Protein AF-A0A971BM94-F1 (afdb_monomer_lite)

Radius of gyration: 19.02 Å; chains: 1; bounding box: 42×46×54 Å

Structure (mmCIF, N/CA/C/O backbone):
data_AF-A0A971BM94-F1
#
_entry.id   AF-A0A971BM94-F1
#
loop_
_atom_site.group_PDB
_atom_site.id
_atom_site.type_symbol
_atom_site.label_atom_id
_atom_site.label_alt_id
_atom_site.label_comp_id
_atom_site.label_asym_id
_atom_site.label_entity_id
_atom_site.label_seq_id
_atom_site.pdbx_PDB_ins_code
_atom_site.Cartn_x
_atom_site.Cartn_y
_atom_site.Cartn_z
_atom_site.occupancy
_atom_site.B_iso_or_equiv
_atom_site.auth_seq_id
_atom_site.auth_comp_id
_atom_site.auth_asym_id
_atom_site.auth_atom_id
_atom_site.pdbx_PDB_model_num
ATOM 1 N N . MET A 1 1 ? 11.066 31.299 25.804 1.00 42.16 1 MET A N 1
ATOM 2 C CA . MET A 1 1 ? 10.102 30.307 26.333 1.00 42.16 1 MET A CA 1
ATOM 3 C C . MET A 1 1 ? 8.833 30.482 25.509 1.00 42.16 1 MET A C 1
ATOM 5 O O . MET A 1 1 ? 8.247 31.541 25.589 1.00 42.16 1 MET A O 1
ATOM 9 N N . GLY A 1 2 ? 8.477 29.664 24.524 1.00 46.19 2 GLY A N 1
ATOM 10 C CA . GLY A 1 2 ? 8.395 28.208 24.521 1.00 46.19 2 GLY A CA 1
ATOM 11 C C . GLY A 1 2 ? 6.910 27.827 24.448 1.00 46.19 2 GLY A C 1
ATOM 12 O O . GLY A 1 2 ? 6.387 27.318 25.424 1.00 46.19 2 GLY A O 1
ATOM 13 N N . LEU A 1 3 ? 6.225 28.148 23.342 1.00 46.25 3 LEU A N 1
ATOM 14 C CA . LEU A 1 3 ? 4.796 27.854 23.137 1.00 46.25 3 LEU A CA 1
ATOM 15 C C . LEU A 1 3 ? 4.560 27.285 21.730 1.00 46.25 3 LEU A C 1
ATOM 17 O O . LEU A 1 3 ? 3.782 27.809 20.943 1.00 46.25 3 LEU A O 1
ATOM 21 N N . PHE A 1 4 ? 5.258 26.201 21.396 1.00 46.09 4 PHE A N 1
ATOM 22 C CA . PHE A 1 4 ? 4.840 25.336 20.294 1.00 46.09 4 PHE A CA 1
ATOM 23 C C . PHE A 1 4 ? 3.927 24.254 20.870 1.00 46.09 4 PHE A C 1
ATOM 25 O O . PHE A 1 4 ? 4.353 23.122 21.105 1.00 46.09 4 PHE A O 1
ATOM 32 N N . SER A 1 5 ? 2.668 24.605 21.128 1.00 44.06 5 SER A N 1
ATOM 33 C CA . SER A 1 5 ? 1.623 23.604 21.328 1.00 44.06 5 SER A CA 1
ATOM 34 C C . SER A 1 5 ? 1.385 22.922 19.984 1.00 44.06 5 SER A C 1
ATOM 36 O O . SER A 1 5 ? 0.680 23.443 19.125 1.00 44.06 5 SER A O 1
ATOM 38 N N . LYS A 1 6 ? 2.012 21.759 19.773 1.00 39.62 6 LYS A N 1
ATOM 39 C CA . LYS A 1 6 ? 1.578 20.812 18.742 1.00 39.62 6 LYS A CA 1
ATOM 40 C C . LYS A 1 6 ? 0.127 20.457 19.057 1.00 39.62 6 LYS A C 1
ATOM 42 O O . LYS A 1 6 ? -0.111 19.695 19.992 1.00 39.62 6 LYS A O 1
ATOM 47 N N . SER A 1 7 ? -0.826 21.018 18.313 1.00 38.59 7 SER A N 1
ATOM 48 C CA . SER A 1 7 ? -2.212 20.559 18.335 1.00 38.59 7 SER A CA 1
ATOM 49 C C . SER A 1 7 ? -2.211 19.061 18.051 1.00 38.59 7 SER A C 1
ATOM 51 O O . SER A 1 7 ? -1.936 18.634 16.929 1.00 38.59 7 SER A O 1
ATOM 53 N N . LYS A 1 8 ? -2.468 18.249 19.082 1.00 40.56 8 LYS A N 1
ATOM 54 C CA 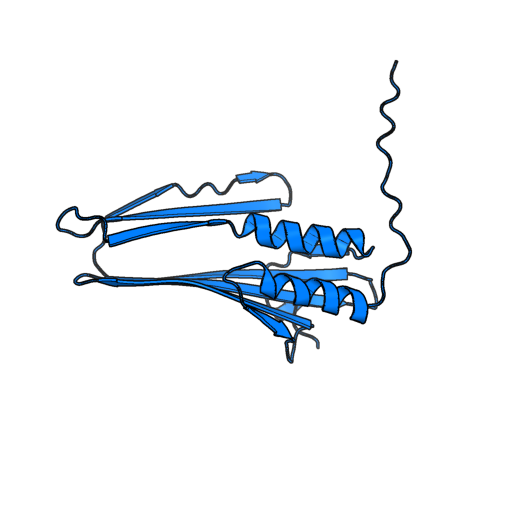. LYS A 1 8 ? -2.926 16.877 18.881 1.00 40.56 8 LYS A CA 1
ATOM 55 C C . LYS A 1 8 ? -4.214 17.009 18.081 1.00 40.56 8 LYS A C 1
ATOM 57 O O . LYS A 1 8 ? -5.175 17.590 18.571 1.00 40.56 8 LYS A O 1
ATOM 62 N N . LYS A 1 9 ? -4.190 16.557 16.829 1.00 43.47 9 LYS A N 1
ATOM 63 C CA . LYS A 1 9 ? -5.390 16.357 16.021 1.00 43.47 9 LYS A CA 1
ATOM 64 C C . LYS A 1 9 ? -6.234 15.366 16.827 1.00 43.47 9 LYS A C 1
ATOM 66 O O . LYS A 1 9 ? -5.836 14.212 16.967 1.00 43.47 9 LYS A O 1
ATOM 71 N N . ASP A 1 10 ? -7.265 15.866 17.500 1.00 44.56 10 ASP A N 1
ATOM 72 C CA . ASP A 1 10 ? -8.177 15.054 18.300 1.00 44.56 10 ASP A CA 1
ATOM 73 C C . ASP A 1 10 ? -8.759 14.007 17.341 1.00 44.56 10 ASP A C 1
ATOM 75 O O . ASP A 1 10 ? -9.356 14.375 16.325 1.00 44.56 10 ASP A O 1
ATOM 79 N N . LYS A 1 11 ? -8.463 12.718 17.566 1.00 51.53 11 LYS A N 1
ATOM 80 C CA . LYS A 1 11 ? -9.071 11.634 16.788 1.00 51.53 11 LYS A CA 1
ATOM 81 C C . LYS A 1 11 ? -10.569 11.734 17.075 1.00 51.53 11 LYS A C 1
ATOM 83 O O . LYS A 1 11 ? -10.998 11.376 18.169 1.00 51.53 11 LYS A O 1
ATOM 88 N N . GLY A 1 12 ? -11.339 12.278 16.132 1.00 57.47 12 GLY A N 1
ATOM 89 C CA . GLY A 1 12 ? -12.799 12.258 16.203 1.00 57.47 12 GLY A CA 1
ATOM 90 C C . GLY A 1 12 ? -13.315 10.822 16.382 1.00 57.47 12 GLY A C 1
ATOM 91 O O . GLY A 1 12 ? -12.540 9.872 16.229 1.00 57.47 12 GLY A O 1
ATOM 92 N N . PRO A 1 13 ? -14.604 10.629 16.714 1.00 63.91 13 PRO A N 1
ATOM 93 C CA . PRO A 1 13 ? -15.174 9.287 16.804 1.00 63.91 13 PRO A CA 1
ATOM 94 C C . PRO A 1 13 ? -14.861 8.512 15.520 1.00 63.91 13 PRO A C 1
ATOM 96 O O . PRO A 1 13 ? -15.021 9.056 14.424 1.00 63.91 13 PRO A O 1
ATOM 99 N N . ALA A 1 14 ? -14.363 7.280 15.669 1.00 71.44 14 ALA A N 1
ATOM 100 C CA . ALA A 1 14 ? -13.945 6.459 14.541 1.00 71.44 14 ALA A CA 1
ATOM 101 C C . ALA A 1 14 ? -15.093 6.358 13.531 1.00 71.44 14 ALA A C 1
ATOM 103 O O . ALA A 1 14 ? -16.210 5.966 13.883 1.00 71.44 14 ALA A O 1
ATOM 104 N N . GLN A 1 15 ? -14.829 6.759 12.287 1.00 79.31 15 GLN A N 1
ATOM 105 C CA . GLN A 1 15 ? -15.825 6.695 11.224 1.00 79.31 15 GLN A CA 1
ATOM 106 C C . GLN A 1 15 ? -16.275 5.243 11.027 1.00 79.31 15 GLN A C 1
ATOM 108 O O . GLN A 1 15 ? -15.464 4.321 11.183 1.00 79.31 15 GLN A O 1
ATOM 113 N N . PRO A 1 16 ? -17.546 5.011 10.660 1.00 82.44 16 PRO A N 1
ATOM 114 C CA . PRO A 1 16 ? -18.033 3.665 10.406 1.00 82.44 16 PRO A CA 1
ATOM 115 C C . PRO A 1 16 ? -17.255 3.020 9.251 1.00 82.44 16 PRO A C 1
ATOM 117 O O . PRO A 1 16 ? -16.973 3.664 8.237 1.00 82.44 16 PRO A O 1
ATOM 120 N N . ARG A 1 17 ? -16.959 1.719 9.377 1.00 82.94 17 ARG A N 1
ATOM 121 C CA . ARG A 1 17 ? -16.176 0.933 8.403 1.00 82.94 17 ARG A CA 1
ATOM 122 C C . ARG A 1 17 ? -16.630 1.123 6.953 1.00 82.94 17 ARG A C 1
ATOM 124 O O . ARG A 1 17 ? -15.788 1.192 6.065 1.00 82.94 17 ARG A O 1
ATOM 131 N N . ASN A 1 18 ? -17.936 1.246 6.712 1.00 83.25 18 ASN A N 1
ATOM 132 C CA . ASN A 1 18 ? -18.485 1.453 5.369 1.00 83.25 18 ASN A CA 1
ATOM 133 C C . ASN A 1 18 ? -18.062 2.788 4.739 1.00 83.25 18 ASN A C 1
ATOM 135 O O . ASN A 1 18 ? -17.770 2.814 3.547 1.00 83.25 18 ASN A O 1
ATOM 139 N N . GLU A 1 19 ? -18.008 3.880 5.507 1.00 84.25 19 GLU A N 1
ATOM 140 C CA . GLU A 1 19 ? -17.577 5.179 4.971 1.00 84.25 19 GLU A CA 1
ATOM 141 C C . GLU A 1 19 ? -16.078 5.198 4.687 1.00 84.25 19 GLU A C 1
ATOM 143 O O . GLU A 1 19 ? -15.656 5.684 3.637 1.00 84.25 19 GLU A O 1
ATOM 148 N N . LEU A 1 20 ? -15.281 4.601 5.578 1.00 85.12 20 LEU A N 1
ATOM 149 C CA . LEU A 1 20 ? -13.850 4.427 5.352 1.00 85.12 20 LEU A CA 1
ATOM 150 C C . LEU A 1 20 ? -13.594 3.586 4.091 1.00 85.12 20 LEU A C 1
ATOM 152 O O . LEU A 1 20 ? -12.790 3.971 3.249 1.00 85.12 20 LEU A O 1
ATOM 156 N N . LEU A 1 21 ? -14.323 2.480 3.911 1.00 85.75 21 LEU A N 1
ATOM 157 C CA . LEU A 1 21 ? -14.247 1.647 2.706 1.00 85.75 21 LEU A CA 1
ATOM 158 C C . LEU A 1 21 ? -14.536 2.438 1.429 1.00 85.75 21 LEU A C 1
ATOM 160 O O . LEU A 1 21 ? -13.781 2.321 0.470 1.00 85.75 21 LEU A O 1
ATOM 164 N N . GLN A 1 22 ? -15.592 3.254 1.417 1.00 84.19 22 GLN A N 1
ATOM 165 C CA . GLN A 1 22 ? -15.940 4.075 0.253 1.00 84.19 22 GLN A CA 1
ATOM 166 C C . GLN A 1 22 ? -14.821 5.065 -0.087 1.00 84.19 22 GLN A C 1
ATOM 168 O O . GLN A 1 22 ? -14.400 5.126 -1.238 1.00 84.19 22 GLN A O 1
ATOM 173 N N . GLN A 1 23 ? -14.264 5.764 0.909 1.00 84.25 23 GLN A N 1
ATOM 174 C CA . GLN A 1 23 ? -13.140 6.683 0.689 1.00 84.25 23 GLN A CA 1
ATOM 175 C C . GLN A 1 23 ? -11.901 5.975 0.130 1.00 84.25 23 GLN A C 1
ATOM 177 O O . GLN A 1 23 ? -11.224 6.506 -0.752 1.00 84.25 23 GLN A O 1
ATOM 182 N N . LEU A 1 24 ? -11.609 4.772 0.630 1.00 84.69 24 LEU A N 1
ATOM 183 C CA . LEU A 1 24 ? -10.487 3.970 0.155 1.00 84.69 24 LEU A CA 1
ATOM 184 C C . LEU A 1 24 ? -10.713 3.425 -1.259 1.00 84.69 24 LEU A C 1
ATOM 186 O O . LEU A 1 24 ? -9.758 3.323 -2.020 1.00 84.69 24 LEU A O 1
ATOM 190 N N . LEU A 1 25 ? -11.951 3.102 -1.633 1.00 83.75 25 LEU A N 1
ATOM 191 C CA . LEU A 1 25 ? -12.292 2.683 -2.995 1.00 83.75 25 LEU A CA 1
ATOM 192 C C . LEU A 1 25 ? -12.230 3.858 -3.981 1.00 83.75 25 LEU A C 1
ATOM 194 O O . LEU A 1 25 ? -11.766 3.678 -5.100 1.00 83.75 25 LEU A O 1
ATOM 198 N N . SER A 1 26 ? -12.584 5.077 -3.560 1.00 81.44 26 SER A N 1
ATOM 199 C CA . SER A 1 26 ? -12.451 6.287 -4.389 1.00 81.44 26 SER A CA 1
ATOM 200 C C . SER A 1 26 ? -11.001 6.653 -4.741 1.00 81.44 26 SER A C 1
ATOM 202 O O . SER A 1 26 ? -10.773 7.503 -5.601 1.00 81.44 26 SER A O 1
ATOM 204 N N . LEU A 1 27 ? -9.997 6.046 -4.096 1.00 76.88 27 LEU A N 1
ATOM 205 C CA . LEU A 1 27 ? -8.598 6.206 -4.506 1.00 76.88 27 LEU A CA 1
ATOM 206 C C . LEU A 1 27 ? -8.302 5.544 -5.859 1.00 76.88 27 LEU A C 1
ATOM 208 O O . LEU A 1 27 ? -7.365 5.990 -6.518 1.00 76.88 27 LEU A O 1
ATOM 212 N N . ASP A 1 28 ? -9.077 4.534 -6.276 1.00 73.06 28 ASP A N 1
ATOM 213 C CA . ASP A 1 28 ? -8.896 3.799 -7.541 1.00 73.06 28 ASP A CA 1
ATOM 214 C C . ASP A 1 28 ? -8.843 4.750 -8.743 1.00 73.06 28 ASP A C 1
ATOM 216 O O . ASP A 1 28 ? -7.974 4.645 -9.603 1.00 73.06 28 ASP A O 1
ATOM 220 N N . GLU A 1 29 ? -9.687 5.784 -8.727 1.00 63.22 29 GLU A N 1
ATOM 221 C CA . GLU A 1 29 ? -9.803 6.765 -9.808 1.00 63.22 29 GLU A CA 1
ATOM 222 C C . GLU A 1 29 ? -8.557 7.655 -9.979 1.00 63.22 29 GLU A C 1
ATOM 224 O O . GLU A 1 29 ? -8.451 8.403 -10.952 1.00 63.22 29 GLU A O 1
ATOM 229 N N . LYS A 1 30 ? -7.606 7.615 -9.035 1.00 64.12 30 LYS A N 1
ATOM 230 C CA . LYS A 1 30 ? -6.466 8.543 -8.977 1.00 64.12 30 LYS A CA 1
ATOM 231 C C . LYS A 1 30 ? -5.140 7.957 -9.454 1.00 64.12 30 LYS A C 1
ATOM 233 O O . LYS A 1 30 ? -4.144 8.685 -9.440 1.00 64.12 30 LYS A O 1
ATOM 238 N N . GLY A 1 31 ? -5.068 6.694 -9.881 1.00 65.25 31 GLY A N 1
ATOM 239 C CA . GLY A 1 31 ? -3.779 6.143 -10.302 1.00 65.25 31 GLY A CA 1
ATOM 240 C C . GLY A 1 31 ? -3.805 4.846 -11.107 1.00 65.25 31 GLY A C 1
ATOM 241 O O . GLY A 1 31 ? -4.859 4.298 -11.397 1.00 65.25 31 GLY A O 1
ATOM 242 N N . PRO A 1 32 ? -2.619 4.334 -11.491 1.00 71.94 32 PRO A N 1
ATOM 243 C CA . PRO A 1 32 ? -2.469 3.119 -12.300 1.00 71.94 32 PRO A CA 1
ATOM 244 C C . PRO A 1 32 ? -2.634 1.825 -11.480 1.00 71.94 32 PRO A C 1
ATOM 246 O O . PRO A 1 32 ? -2.082 0.784 -11.831 1.00 71.94 32 PRO A O 1
ATOM 249 N N . PHE A 1 33 ? -3.312 1.898 -10.337 1.00 77.50 33 PHE A N 1
ATOM 250 C CA . PHE A 1 33 ? -3.550 0.787 -9.426 1.00 77.50 33 PHE A CA 1
ATOM 251 C C . PHE A 1 33 ? -5.038 0.470 -9.406 1.00 77.50 33 PHE A C 1
ATOM 253 O O . PHE A 1 33 ? -5.867 1.355 -9.540 1.00 77.50 33 PHE A O 1
ATOM 260 N N . THR A 1 34 ? -5.350 -0.801 -9.216 1.00 83.50 34 THR A N 1
ATOM 261 C CA . THR A 1 34 ? -6.713 -1.301 -9.144 1.00 83.50 34 THR A CA 1
ATOM 262 C C . THR A 1 34 ? -7.031 -1.650 -7.701 1.00 83.50 34 THR A C 1
ATOM 264 O O . THR A 1 34 ? -6.368 -2.516 -7.120 1.00 83.50 34 THR A O 1
ATOM 267 N N . ILE A 1 35 ? -8.028 -0.982 -7.131 1.00 85.69 35 ILE A N 1
ATOM 268 C CA . ILE A 1 35 ? -8.538 -1.213 -5.782 1.00 85.69 35 ILE A CA 1
ATOM 269 C C . ILE A 1 35 ? -9.866 -1.951 -5.898 1.00 85.69 35 ILE A C 1
ATOM 271 O O . ILE A 1 35 ? -10.823 -1.461 -6.487 1.00 85.69 35 ILE A O 1
ATOM 275 N N . GLN A 1 36 ? -9.938 -3.146 -5.323 1.00 86.00 36 GLN A N 1
ATOM 276 C CA . GLN A 1 36 ? -11.146 -3.962 -5.334 1.00 86.00 36 GLN A CA 1
ATOM 277 C C . GLN A 1 36 ? -11.464 -4.475 -3.933 1.00 86.00 36 GLN A C 1
ATOM 279 O O . GLN A 1 36 ? -10.546 -4.715 -3.143 1.00 86.00 36 GLN A O 1
ATOM 284 N N . PRO A 1 37 ? -12.749 -4.679 -3.606 1.00 84.62 37 PRO A N 1
ATOM 285 C CA . PRO A 1 37 ? -13.117 -5.390 -2.394 1.00 84.62 37 PRO A CA 1
ATOM 286 C C . PRO A 1 37 ? -12.596 -6.833 -2.447 1.00 84.62 37 PRO A C 1
ATOM 288 O O . PRO A 1 37 ? -12.684 -7.504 -3.478 1.00 84.62 37 PRO A O 1
ATOM 291 N N . GLY A 1 38 ? -12.028 -7.304 -1.338 1.00 79.81 38 GLY A N 1
ATOM 292 C CA . GLY A 1 38 ? -11.573 -8.686 -1.202 1.00 79.81 38 GLY A CA 1
ATOM 293 C C . GLY A 1 38 ? -12.678 -9.615 -0.693 1.00 79.81 38 GLY A C 1
ATOM 294 O O . GLY A 1 38 ? -13.671 -9.175 -0.118 1.00 79.81 38 GLY A O 1
ATOM 295 N N . ILE A 1 39 ? -12.496 -10.922 -0.895 1.00 76.88 39 ILE A N 1
ATOM 296 C CA . ILE A 1 39 ? -13.363 -11.955 -0.301 1.00 76.88 39 ILE A CA 1
ATOM 297 C C . ILE A 1 39 ? -12.914 -12.211 1.144 1.00 76.88 39 ILE A C 1
ATOM 299 O O . ILE A 1 39 ? -13.698 -12.094 2.081 1.00 76.88 39 ILE A O 1
ATOM 303 N N . ASP A 1 40 ? -11.621 -12.491 1.322 1.00 80.25 40 ASP A N 1
ATOM 304 C CA . ASP A 1 40 ? -10.995 -12.751 2.624 1.00 80.25 40 ASP A CA 1
ATOM 305 C C . ASP A 1 40 ? -10.428 -11.485 3.286 1.00 80.25 40 ASP A C 1
ATOM 307 O O . ASP A 1 40 ? -9.924 -11.543 4.403 1.00 80.25 40 ASP A O 1
ATOM 311 N N . THR A 1 41 ? -10.446 -10.341 2.601 1.00 85.00 41 THR A N 1
ATOM 312 C CA . THR A 1 41 ? -9.917 -9.056 3.090 1.00 85.00 41 THR A CA 1
ATOM 313 C C . THR A 1 41 ? -10.891 -7.941 2.732 1.00 85.00 41 THR A C 1
ATOM 315 O O . THR A 1 41 ? -11.676 -8.095 1.804 1.00 85.00 41 THR A O 1
ATOM 318 N N . ASP A 1 42 ? -10.846 -6.797 3.411 1.00 85.19 42 ASP A N 1
ATOM 319 C CA . ASP A 1 42 ? -11.722 -5.672 3.056 1.00 85.19 42 ASP A CA 1
ATOM 320 C C . ASP A 1 42 ? -11.383 -5.104 1.682 1.00 85.19 42 ASP A C 1
ATOM 322 O O . ASP A 1 42 ? -12.264 -4.883 0.856 1.00 85.19 42 ASP A O 1
ATOM 326 N N . ILE A 1 43 ? -10.090 -4.893 1.434 1.00 87.94 43 ILE A N 1
ATOM 327 C CA . ILE A 1 43 ? -9.600 -4.278 0.204 1.00 87.94 43 ILE A CA 1
ATOM 328 C C . ILE A 1 43 ? -8.370 -5.029 -0.285 1.00 87.94 43 ILE A C 1
ATOM 330 O O . ILE A 1 43 ? -7.493 -5.399 0.500 1.00 87.94 43 ILE A O 1
ATOM 334 N N . VAL A 1 44 ? -8.294 -5.215 -1.595 1.00 88.31 44 VAL A N 1
ATOM 335 C CA . VAL A 1 44 ? -7.121 -5.687 -2.319 1.00 88.31 44 VAL A CA 1
ATOM 336 C C . VAL A 1 44 ? -6.736 -4.617 -3.328 1.00 88.31 44 VAL A C 1
ATOM 338 O O . VAL A 1 44 ? -7.544 -4.195 -4.149 1.00 88.31 44 VAL A O 1
ATOM 341 N N . VAL A 1 45 ? -5.481 -4.195 -3.275 1.00 87.44 45 VAL A N 1
ATOM 342 C CA . VAL A 1 45 ? -4.883 -3.280 -4.241 1.00 87.44 45 VAL A CA 1
ATOM 343 C C . VAL A 1 45 ? -3.899 -4.067 -5.084 1.00 87.44 45 VAL A C 1
ATOM 345 O O . VAL A 1 45 ? -3.044 -4.779 -4.555 1.00 87.44 45 VAL A O 1
ATOM 348 N N . THR A 1 46 ? -3.989 -3.939 -6.398 1.00 86.88 46 THR A N 1
ATOM 349 C CA . THR A 1 46 ? -3.030 -4.543 -7.325 1.00 86.88 46 THR A CA 1
ATOM 350 C C . THR A 1 46 ? -2.553 -3.509 -8.324 1.00 86.88 46 THR A C 1
ATOM 352 O O . THR A 1 46 ? -3.313 -2.652 -8.758 1.00 86.88 46 THR A O 1
ATOM 355 N N . ASN A 1 47 ? -1.274 -3.552 -8.675 1.00 84.81 47 ASN A N 1
ATOM 356 C CA . ASN A 1 47 ? -0.714 -2.678 -9.694 1.00 84.81 47 ASN A CA 1
ATOM 357 C C . ASN A 1 47 ? 0.361 -3.433 -10.476 1.00 84.81 47 ASN A C 1
ATOM 359 O O . ASN A 1 47 ? 1.299 -3.989 -9.898 1.00 84.81 47 ASN A O 1
ATOM 363 N N . GLU A 1 48 ? 0.223 -3.470 -11.798 1.00 83.81 48 GLU A N 1
ATOM 364 C CA . GLU A 1 48 ? 1.269 -3.971 -12.680 1.00 83.81 48 GLU A CA 1
ATOM 365 C C . GLU A 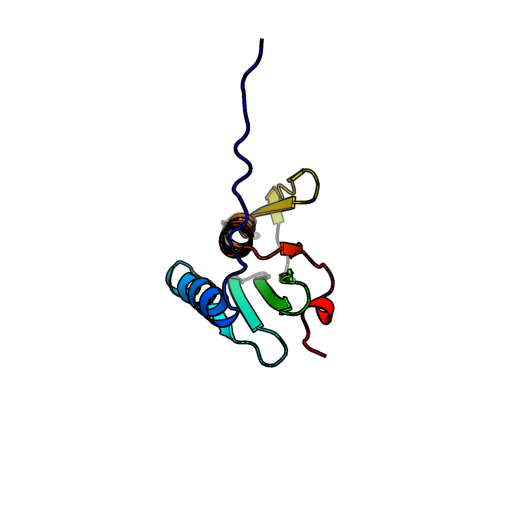1 48 ? 2.215 -2.826 -13.055 1.00 83.81 48 GLU A C 1
ATOM 367 O O . GLU A 1 48 ? 2.036 -2.134 -14.051 1.00 83.81 48 GLU A O 1
ATOM 372 N N . VAL A 1 49 ? 3.247 -2.647 -12.231 1.00 78.75 49 VAL A N 1
ATOM 373 C CA . VAL A 1 49 ? 4.222 -1.556 -12.356 1.00 78.75 49 VAL A CA 1
ATOM 374 C C . VAL A 1 49 ? 5.058 -1.696 -13.626 1.00 78.75 49 VAL A C 1
ATOM 376 O O . VAL A 1 49 ? 5.353 -0.719 -14.310 1.00 78.75 49 VAL A O 1
ATOM 379 N N . VAL A 1 50 ? 5.481 -2.925 -13.926 1.00 80.00 50 VAL A N 1
ATOM 380 C CA . VAL A 1 50 ? 6.274 -3.240 -15.113 1.00 80.00 50 VAL A CA 1
ATOM 381 C C . VAL A 1 50 ? 5.860 -4.595 -15.646 1.00 80.00 50 VAL A C 1
ATOM 383 O O . VAL A 1 50 ? 5.855 -5.583 -14.917 1.00 80.00 50 VAL A O 1
ATOM 386 N N . ASN A 1 51 ? 5.647 -4.669 -16.952 1.00 83.56 51 ASN A N 1
ATOM 387 C CA . ASN A 1 51 ? 5.577 -5.924 -17.679 1.00 83.56 51 ASN A CA 1
ATOM 388 C C . ASN A 1 51 ? 6.199 -5.721 -19.059 1.00 83.56 51 ASN A C 1
ATOM 390 O O . ASN A 1 51 ? 5.538 -5.317 -20.012 1.00 83.56 51 ASN A O 1
ATOM 394 N N . LYS A 1 52 ? 7.517 -5.922 -19.142 1.00 80.19 52 LYS A N 1
ATOM 395 C CA . LYS A 1 52 ? 8.265 -5.800 -20.395 1.00 80.19 52 LYS A CA 1
ATOM 396 C C . LYS A 1 52 ? 9.048 -7.065 -20.690 1.00 80.19 52 LYS A C 1
ATOM 398 O O . LYS A 1 52 ? 9.688 -7.649 -19.816 1.00 80.19 52 LYS A O 1
ATOM 403 N N . SER A 1 53 ? 9.047 -7.433 -21.962 1.00 79.12 53 SER A N 1
ATOM 404 C CA . SER A 1 53 ? 9.942 -8.432 -22.533 1.00 79.12 53 SER A CA 1
ATOM 405 C C . SER A 1 53 ? 10.754 -7.792 -23.655 1.00 79.12 53 SER A C 1
ATOM 407 O O . SER A 1 53 ? 10.282 -6.880 -24.331 1.00 79.12 53 SER A O 1
ATOM 409 N N . TRP A 1 54 ? 12.000 -8.225 -23.799 1.00 79.81 54 TRP A N 1
ATOM 410 C CA . TRP A 1 54 ? 12.927 -7.819 -24.849 1.00 79.81 54 TRP A CA 1
ATOM 411 C C . TRP A 1 54 ? 13.733 -9.039 -25.311 1.00 79.81 54 TRP A C 1
ATOM 413 O O . TRP A 1 54 ? 13.652 -10.113 -24.715 1.00 79.81 54 TRP A O 1
ATOM 423 N N . ALA A 1 55 ? 14.520 -8.881 -26.377 1.00 73.06 55 ALA A N 1
ATOM 424 C CA . ALA A 1 55 ? 15.180 -9.989 -27.072 1.00 73.06 55 ALA A CA 1
ATOM 425 C C . ALA A 1 55 ? 16.011 -10.921 -26.166 1.00 73.06 55 ALA A C 1
ATOM 427 O O . ALA A 1 55 ? 16.110 -12.113 -26.439 1.00 73.06 55 ALA A O 1
ATOM 428 N N . THR A 1 56 ? 16.588 -10.402 -25.078 1.00 73.12 56 THR A N 1
ATOM 429 C CA . THR A 1 56 ? 17.482 -11.160 -24.186 1.00 73.12 56 THR A CA 1
ATOM 430 C C . THR A 1 56 ? 16.951 -11.348 -22.769 1.00 73.12 56 THR A C 1
ATOM 432 O O . THR A 1 56 ? 17.672 -11.861 -21.910 1.00 73.12 56 THR A O 1
ATOM 435 N N . GLY A 1 57 ? 15.707 -10.947 -22.495 1.00 76.25 57 GLY A N 1
ATOM 436 C CA . GLY A 1 57 ? 15.153 -11.064 -21.156 1.00 76.25 57 GLY A CA 1
ATOM 437 C C . GLY A 1 57 ? 13.735 -10.540 -20.995 1.00 76.25 57 GLY A C 1
ATOM 438 O O . GLY A 1 57 ? 13.125 -9.965 -21.891 1.00 76.25 57 GLY A O 1
ATOM 439 N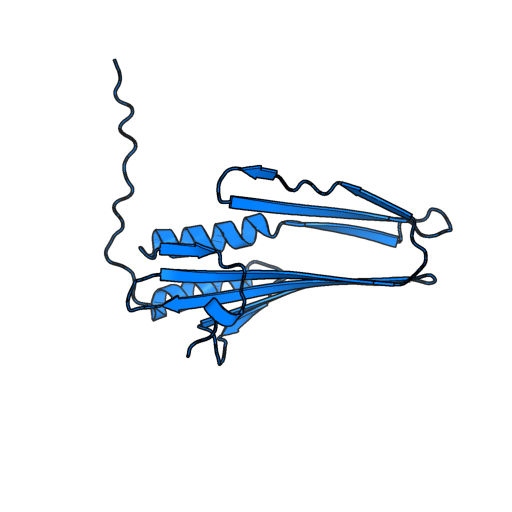 N . LYS A 1 58 ? 13.190 -10.754 -19.805 1.00 80.88 58 LYS A N 1
ATOM 440 C CA . LYS A 1 58 ? 11.892 -10.219 -19.398 1.00 80.88 58 LYS A CA 1
ATOM 441 C C . LYS A 1 58 ? 11.955 -9.741 -17.962 1.00 80.88 58 LYS A C 1
ATOM 443 O O . LYS A 1 58 ? 12.609 -10.366 -17.123 1.00 80.88 58 LYS A O 1
ATOM 448 N N . LYS A 1 59 ? 11.227 -8.667 -17.672 1.00 80.69 59 LYS A N 1
ATOM 449 C CA . LYS A 1 59 ? 11.013 -8.172 -16.319 1.00 80.69 59 LYS A CA 1
ATOM 450 C C . LYS A 1 59 ? 9.535 -7.898 -16.090 1.00 80.69 59 LYS A C 1
ATOM 452 O O . LYS A 1 59 ? 8.900 -7.147 -16.829 1.00 80.69 59 LYS A O 1
ATOM 457 N N . LYS A 1 60 ? 9.028 -8.495 -15.018 1.00 82.75 60 LYS A N 1
ATOM 458 C CA . LYS A 1 60 ? 7.714 -8.228 -14.460 1.00 82.75 60 LYS A CA 1
ATOM 459 C C . LYS A 1 60 ? 7.871 -7.742 -13.024 1.00 82.75 60 LYS A C 1
ATOM 461 O O . LYS A 1 60 ? 8.579 -8.363 -12.234 1.00 82.75 60 LYS A O 1
ATOM 466 N N . VAL A 1 61 ? 7.230 -6.627 -12.711 1.00 82.06 61 VAL A N 1
ATOM 467 C CA . VAL A 1 61 ? 7.125 -6.067 -11.367 1.00 82.06 61 VAL A CA 1
ATOM 468 C C . VAL A 1 61 ? 5.652 -5.836 -11.105 1.00 82.06 61 VAL A C 1
ATOM 470 O O . VAL A 1 61 ? 4.990 -5.097 -11.832 1.00 82.06 61 VAL A O 1
ATOM 473 N N . SER A 1 62 ? 5.142 -6.493 -10.077 1.00 83.56 62 SER A N 1
ATOM 474 C CA . SER A 1 62 ? 3.755 -6.385 -9.656 1.00 83.56 62 SER A CA 1
ATOM 475 C C . SER A 1 62 ? 3.728 -5.982 -8.193 1.00 83.56 62 SER A C 1
ATOM 477 O O . SER A 1 62 ? 4.404 -6.581 -7.362 1.00 83.56 62 SER A O 1
ATOM 479 N N . TYR A 1 63 ? 2.953 -4.958 -7.882 1.00 84.81 63 TYR A N 1
ATOM 480 C CA . TYR A 1 63 ? 2.679 -4.529 -6.525 1.00 84.81 63 TYR A CA 1
ATOM 481 C C . TYR A 1 63 ? 1.324 -5.076 -6.091 1.00 84.81 63 TYR A C 1
ATOM 483 O O . TYR A 1 63 ? 0.354 -5.055 -6.853 1.00 84.81 63 TYR A O 1
ATOM 491 N N . GLN A 1 64 ? 1.267 -5.579 -4.867 1.00 87.12 64 GLN A N 1
ATOM 492 C CA . GLN A 1 64 ? 0.039 -6.018 -4.230 1.00 87.12 64 GLN A CA 1
ATOM 493 C C . GLN A 1 64 ? -0.023 -5.433 -2.830 1.00 87.12 64 GLN A C 1
ATOM 495 O O . GLN A 1 64 ? 0.945 -5.526 -2.080 1.00 87.12 64 GLN A O 1
ATOM 500 N N . ALA A 1 65 ? -1.173 -4.890 -2.459 1.00 87.62 65 ALA A N 1
ATOM 501 C CA . ALA A 1 65 ? -1.473 -4.547 -1.084 1.00 87.62 65 ALA A CA 1
ATOM 502 C C . ALA A 1 65 ? -2.842 -5.082 -0.676 1.00 87.62 65 ALA A C 1
ATOM 504 O O . ALA A 1 65 ? -3.696 -5.391 -1.506 1.00 87.62 65 ALA A O 1
ATOM 505 N N . ARG A 1 66 ? -3.029 -5.256 0.624 1.00 89.81 66 ARG A N 1
ATOM 506 C CA . ARG A 1 66 ? -4.254 -5.745 1.241 1.00 89.81 66 ARG A CA 1
ATOM 507 C C . ARG A 1 66 ? -4.528 -4.935 2.484 1.00 89.81 66 ARG A C 1
ATOM 509 O O . ARG A 1 66 ? -3.608 -4.637 3.243 1.00 89.81 66 ARG A O 1
ATOM 516 N N . ILE A 1 67 ? -5.794 -4.625 2.696 1.00 89.44 67 ILE A N 1
ATOM 517 C CA . ILE A 1 67 ? -6.254 -3.918 3.881 1.00 89.44 67 ILE A CA 1
ATOM 518 C C . ILE A 1 67 ? -7.344 -4.756 4.520 1.00 89.44 67 ILE A C 1
ATOM 520 O O . ILE A 1 67 ? -8.256 -5.229 3.840 1.00 89.44 67 ILE A O 1
ATOM 524 N N . LEU A 1 68 ? -7.223 -4.939 5.827 1.00 89.88 68 LEU A N 1
ATOM 525 C CA . LEU A 1 68 ? -8.243 -5.532 6.673 1.00 89.88 68 LEU A CA 1
ATOM 526 C C . LEU A 1 68 ? -8.610 -4.512 7.746 1.00 89.88 68 LEU A C 1
ATOM 528 O O . LEU A 1 68 ? -7.758 -4.089 8.528 1.00 89.88 68 LEU A O 1
ATOM 532 N N . LEU A 1 69 ? -9.873 -4.112 7.764 1.00 88.12 69 LEU A N 1
ATOM 533 C CA . LEU A 1 69 ? -10.436 -3.194 8.738 1.00 88.12 69 LEU A CA 1
ATOM 534 C C . LEU A 1 69 ? -11.049 -4.023 9.861 1.00 88.12 69 LEU A C 1
ATOM 536 O O . LEU A 1 69 ? -12.062 -4.695 9.678 1.00 88.12 69 LEU A O 1
ATOM 540 N N . GLN A 1 70 ? -10.420 -3.989 11.032 1.00 86.88 70 GLN A N 1
ATOM 541 C CA . GLN A 1 70 ? -10.912 -4.702 12.200 1.00 86.88 70 GLN A CA 1
ATOM 542 C C . GLN A 1 70 ? -11.694 -3.761 13.116 1.00 86.88 70 GLN A C 1
ATOM 544 O O . GLN A 1 70 ? -11.099 -2.965 13.844 1.00 86.88 70 GLN A O 1
ATOM 549 N N . ASP A 1 71 ? -13.023 -3.890 13.098 1.00 82.88 71 ASP A N 1
ATOM 550 C CA . ASP A 1 71 ? -13.947 -3.053 13.876 1.00 82.88 71 ASP A CA 1
ATOM 551 C C . ASP A 1 71 ? -13.711 -3.146 15.394 1.00 82.88 71 ASP A C 1
ATOM 553 O O . ASP A 1 71 ? -13.814 -2.147 16.097 1.00 82.88 71 ASP A O 1
ATOM 557 N N . ASN A 1 72 ? -13.339 -4.326 15.906 1.00 81.19 72 ASN A N 1
ATOM 558 C CA . ASN A 1 72 ? -13.177 -4.571 17.346 1.00 81.19 72 ASN A CA 1
ATOM 559 C C . ASN A 1 72 ? -12.145 -3.643 18.014 1.00 81.19 72 ASN A C 1
ATOM 561 O O . ASN A 1 72 ? -12.314 -3.240 19.160 1.00 81.19 72 ASN A O 1
ATOM 565 N N . ASP A 1 73 ? -11.087 -3.299 17.282 1.00 81.88 73 ASP A N 1
ATOM 566 C CA . ASP A 1 73 ? -9.963 -2.502 17.776 1.00 81.88 73 ASP A CA 1
ATOM 567 C C . ASP A 1 73 ? -9.788 -1.202 16.967 1.00 81.88 73 ASP A C 1
ATOM 569 O O . ASP A 1 73 ? -8.753 -0.548 17.086 1.00 81.88 73 ASP A O 1
ATOM 573 N N . HIS A 1 74 ? -10.748 -0.865 16.089 1.00 85.25 74 HIS A N 1
ATOM 574 C CA . HIS A 1 74 ? -10.660 0.212 15.088 1.00 85.25 74 HIS A CA 1
ATOM 575 C C . HIS A 1 74 ? -9.281 0.286 14.415 1.00 85.25 74 HIS A C 1
ATOM 577 O O . HIS A 1 74 ? -8.685 1.351 14.264 1.00 85.25 74 HIS A O 1
ATOM 583 N N . THR A 1 75 ? -8.735 -0.877 14.051 1.00 87.56 75 THR A N 1
ATOM 584 C CA . THR A 1 75 ? -7.377 -0.998 13.513 1.00 87.56 75 THR A CA 1
ATOM 585 C C . THR A 1 75 ? -7.434 -1.470 12.068 1.00 87.56 75 THR A C 1
ATOM 587 O O . THR A 1 75 ? -8.023 -2.507 11.762 1.00 87.56 75 THR A O 1
ATOM 590 N N . ALA A 1 76 ? -6.778 -0.731 11.181 1.00 89.06 76 ALA A N 1
ATOM 591 C CA . ALA A 1 76 ? -6.572 -1.108 9.796 1.00 89.06 76 ALA A CA 1
ATOM 592 C C . ALA A 1 76 ? -5.222 -1.819 9.648 1.00 89.06 76 ALA A C 1
ATOM 594 O O . ALA A 1 76 ? -4.151 -1.211 9.738 1.00 89.06 76 ALA A O 1
ATOM 595 N N . TYR A 1 77 ? -5.275 -3.124 9.410 1.00 89.75 77 TYR A N 1
ATOM 596 C CA . TYR A 1 77 ? -4.107 -3.924 9.085 1.00 89.75 77 TYR A CA 1
ATOM 597 C C . TYR A 1 77 ? -3.798 -3.781 7.603 1.00 89.75 77 TYR A C 1
ATOM 599 O O . TYR A 1 77 ? -4.594 -4.176 6.756 1.00 89.75 77 TYR A O 1
ATOM 607 N N . PHE A 1 78 ? -2.629 -3.234 7.297 1.00 88.25 78 PHE A N 1
ATOM 608 C CA . PHE A 1 78 ? -2.163 -3.012 5.938 1.00 88.25 78 PHE A CA 1
ATOM 609 C C . PHE A 1 78 ? -1.010 -3.959 5.638 1.00 88.25 78 PHE A C 1
ATOM 611 O O . PHE A 1 78 ? -0.006 -3.963 6.346 1.00 88.25 78 PHE A O 1
ATOM 618 N N . TRP A 1 79 ? -1.137 -4.758 4.592 1.00 88.69 79 TRP A N 1
ATOM 619 C CA . TRP A 1 79 ? -0.079 -5.617 4.082 1.00 88.69 79 TRP A CA 1
ATOM 620 C C . TRP A 1 79 ? 0.284 -5.170 2.678 1.00 88.69 79 TRP A C 1
ATOM 622 O O . TRP A 1 79 ? -0.605 -4.929 1.872 1.00 88.69 79 TRP A O 1
ATOM 632 N N . GLU A 1 80 ? 1.570 -5.109 2.362 1.00 84.69 80 GLU A N 1
ATOM 633 C CA . GLU A 1 80 ? 2.042 -4.838 1.007 1.00 84.69 80 GLU A CA 1
ATOM 634 C C . GLU A 1 80 ? 3.188 -5.764 0.624 1.00 84.69 80 GLU A C 1
ATOM 636 O O . GLU A 1 80 ? 3.971 -6.214 1.463 1.00 84.69 80 GLU A O 1
ATOM 641 N N . MET A 1 81 ? 3.283 -6.043 -0.669 1.00 81.69 81 MET A N 1
ATOM 642 C CA . MET A 1 81 ? 4.326 -6.855 -1.258 1.00 81.69 81 MET A CA 1
ATOM 643 C C . MET A 1 81 ? 4.613 -6.384 -2.679 1.00 81.69 81 MET A C 1
ATOM 645 O O . MET A 1 81 ? 3.718 -6.248 -3.514 1.00 81.69 81 MET A O 1
ATOM 649 N N . LEU A 1 82 ? 5.899 -6.196 -2.963 1.00 79.19 82 LEU A N 1
ATOM 650 C CA . LEU A 1 82 ? 6.402 -6.001 -4.312 1.00 79.19 82 LEU A CA 1
ATOM 651 C C . LEU A 1 82 ? 6.937 -7.340 -4.819 1.00 79.19 82 LEU A C 1
ATOM 653 O O . LEU A 1 82 ? 7.955 -7.833 -4.334 1.00 79.19 82 LEU A O 1
ATOM 657 N N . GLN A 1 83 ? 6.248 -7.937 -5.784 1.00 76.75 83 GLN A N 1
ATOM 658 C CA . GLN A 1 83 ? 6.700 -9.151 -6.440 1.00 76.75 83 GLN A CA 1
ATOM 659 C C . GLN A 1 83 ? 7.477 -8.791 -7.700 1.00 76.75 83 GLN A C 1
ATOM 661 O O . GLN A 1 83 ? 6.950 -8.190 -8.637 1.00 76.75 83 GLN A O 1
ATOM 666 N N . GLU A 1 84 ? 8.734 -9.211 -7.740 1.00 75.19 84 GLU A N 1
ATOM 667 C CA . GLU A 1 84 ? 9.578 -9.064 -8.912 1.00 75.19 84 GLU A CA 1
ATOM 668 C C . GLU A 1 84 ? 9.908 -10.411 -9.527 1.00 75.19 84 GLU A C 1
ATOM 670 O O . GLU A 1 84 ? 10.203 -11.392 -8.849 1.00 75.19 84 GLU A O 1
ATOM 675 N N . SER A 1 85 ? 9.895 -10.453 -10.849 1.00 75.25 85 SER A N 1
ATOM 676 C CA . SER A 1 85 ? 10.337 -11.603 -11.617 1.00 75.25 85 SER A CA 1
ATOM 677 C C . SER A 1 85 ? 11.137 -11.104 -12.808 1.00 75.25 85 SER A C 1
ATOM 679 O O . SER A 1 85 ? 10.612 -10.431 -13.694 1.00 75.25 85 SER A O 1
ATOM 681 N N . SER A 1 86 ? 12.428 -11.420 -12.824 1.00 71.69 86 SER A N 1
ATOM 682 C CA . SER A 1 86 ? 13.328 -11.114 -13.936 1.00 71.69 86 SER A CA 1
ATOM 683 C C . SER A 1 86 ? 14.022 -12.380 -14.412 1.00 71.69 86 SER A C 1
ATOM 685 O O . SER A 1 86 ? 14.434 -13.194 -13.589 1.00 71.69 86 SER A O 1
ATOM 687 N N . SER A 1 87 ? 14.175 -12.536 -15.723 1.00 69.94 87 SER A N 1
ATOM 688 C CA . SER A 1 87 ? 14.897 -13.654 -16.334 1.00 69.94 87 SER A CA 1
ATOM 689 C C . SER A 1 87 ? 15.649 -13.163 -17.572 1.00 69.94 87 SER A C 1
ATOM 691 O O . SER A 1 87 ? 15.087 -12.375 -18.333 1.00 69.94 87 SER A O 1
ATOM 693 N N . GLY A 1 88 ? 16.895 -13.612 -17.761 1.00 64.75 88 GLY A N 1
ATOM 694 C CA . GLY A 1 88 ? 17.764 -13.236 -18.887 1.00 64.75 88 GLY A CA 1
ATOM 695 C C . GLY A 1 88 ? 19.105 -12.612 -18.474 1.00 64.75 88 GLY A C 1
ATOM 696 O O .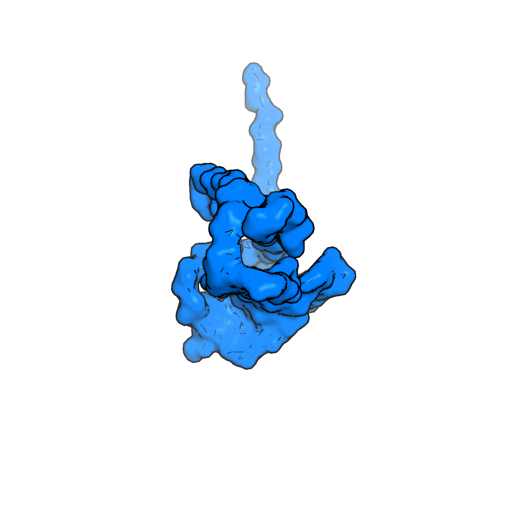 GLY A 1 88 ? 19.324 -12.306 -17.300 1.00 64.75 88 GLY A O 1
ATOM 697 N N . LEU A 1 89 ? 20.006 -12.420 -19.449 1.00 58.16 89 LEU A N 1
ATOM 698 C CA . LEU A 1 89 ? 21.240 -11.644 -19.266 1.00 58.16 89 LEU A CA 1
ATOM 699 C C . LEU A 1 89 ? 20.910 -10.150 -19.357 1.00 58.16 89 LEU A C 1
ATOM 701 O O . LEU A 1 89 ? 20.477 -9.657 -20.400 1.00 58.16 89 LEU A O 1
ATOM 705 N N . GLN A 1 90 ? 21.130 -9.428 -18.260 1.00 61.94 90 GLN A N 1
ATOM 706 C CA . GLN A 1 90 ? 20.907 -7.988 -18.174 1.00 61.94 90 GLN A CA 1
ATOM 707 C C . GLN A 1 90 ? 21.969 -7.327 -17.294 1.00 61.94 90 GLN A C 1
ATOM 709 O O . GLN A 1 90 ? 22.241 -7.794 -16.188 1.00 61.94 90 GLN A O 1
ATOM 714 N N . PHE A 1 91 ? 22.521 -6.206 -17.758 1.00 58.06 91 PHE A N 1
ATOM 715 C CA . PHE A 1 91 ? 23.357 -5.332 -16.939 1.00 58.06 91 PHE A CA 1
ATOM 716 C C . PHE A 1 91 ? 22.450 -4.314 -16.242 1.00 58.06 91 PHE A C 1
ATOM 718 O O . PHE A 1 91 ? 21.746 -3.529 -16.881 1.00 58.06 91 PHE A O 1
ATOM 725 N N . LYS A 1 92 ? 22.401 -4.387 -14.909 1.00 58.50 92 LYS A N 1
ATOM 726 C CA . LYS A 1 92 ? 21.563 -3.525 -14.070 1.00 58.50 92 LYS A CA 1
ATOM 727 C C . LYS A 1 92 ? 22.396 -2.349 -13.565 1.00 58.50 92 LYS A C 1
ATOM 729 O O . LYS A 1 92 ? 23.415 -2.565 -12.917 1.00 58.50 92 LYS A O 1
ATOM 734 N N . VAL A 1 93 ? 21.922 -1.125 -13.787 1.00 53.59 93 VAL A N 1
ATOM 735 C CA . VAL A 1 93 ? 22.392 0.069 -13.070 1.00 53.59 93 VAL A CA 1
ATOM 736 C C . VAL A 1 93 ? 21.168 0.662 -12.378 1.00 53.59 93 VAL A C 1
ATOM 738 O O . VAL A 1 93 ? 20.396 1.414 -12.968 1.00 53.59 93 VAL A O 1
ATOM 741 N N . GLY A 1 94 ? 20.933 0.234 -11.138 1.00 50.88 94 GLY A N 1
ATOM 742 C CA . GLY A 1 94 ? 19.786 0.642 -10.328 1.00 50.88 94 GLY A CA 1
ATOM 743 C C . GLY A 1 94 ? 20.247 1.181 -8.982 1.00 50.88 94 GLY A C 1
ATOM 744 O O . GLY A 1 94 ? 21.210 0.676 -8.409 1.00 50.88 94 GLY A O 1
ATOM 745 N N . PHE A 1 95 ? 19.564 2.210 -8.490 1.00 42.66 95 PHE A N 1
ATOM 746 C CA . PHE A 1 95 ? 19.820 2.789 -7.177 1.00 42.66 95 PHE A CA 1
ATOM 747 C C . PHE A 1 95 ? 18.569 2.561 -6.323 1.00 42.66 95 PHE A C 1
ATOM 749 O O . PHE A 1 95 ? 17.564 3.255 -6.473 1.00 42.66 95 PHE A O 1
ATOM 756 N N . GLU A 1 96 ? 18.607 1.550 -5.458 1.00 44.53 96 GLU A N 1
ATOM 757 C CA . GLU A 1 96 ? 17.535 1.301 -4.496 1.00 44.53 96 GLU A CA 1
ATOM 758 C C . GLU A 1 96 ? 17.732 2.235 -3.292 1.00 44.53 96 GLU A C 1
ATOM 760 O O . GLU A 1 96 ? 18.653 2.060 -2.495 1.00 44.53 96 GLU A O 1
ATOM 765 N N . LYS A 1 97 ? 16.898 3.276 -3.165 1.00 39.28 97 LYS A N 1
ATOM 766 C CA . LYS A 1 97 ? 16.856 4.120 -1.959 1.00 39.28 97 LYS A CA 1
ATOM 767 C C . LYS A 1 97 ? 15.865 3.526 -0.970 1.00 39.28 97 LYS A C 1
ATOM 769 O O . LYS A 1 97 ? 14.748 4.010 -0.836 1.00 39.28 97 LYS A O 1
ATOM 774 N N . THR A 1 98 ? 16.298 2.511 -0.236 1.00 36.38 98 THR A N 1
ATOM 775 C CA . THR A 1 98 ? 15.550 2.020 0.926 1.00 36.38 98 THR A CA 1
ATOM 776 C C . THR A 1 98 ? 15.935 2.877 2.134 1.00 36.38 98 THR A C 1
ATOM 778 O O . THR A 1 98 ? 16.951 2.634 2.785 1.00 36.38 98 THR A O 1
ATOM 781 N N . ARG A 1 99 ? 15.169 3.941 2.423 1.00 31.23 99 ARG A N 1
ATOM 782 C CA . ARG A 1 99 ? 15.400 4.787 3.608 1.00 31.23 99 ARG A CA 1
ATOM 783 C C . ARG A 1 99 ? 14.509 4.301 4.746 1.00 31.23 99 ARG A C 1
ATOM 785 O O . ARG A 1 99 ? 13.349 4.682 4.848 1.00 31.23 99 ARG A O 1
ATOM 792 N N . ILE A 1 100 ? 15.063 3.458 5.614 1.00 32.59 100 ILE A N 1
ATOM 793 C CA . ILE A 1 100 ? 14.372 2.979 6.816 1.00 32.59 100 ILE A CA 1
ATOM 794 C C . ILE A 1 100 ? 14.537 4.042 7.901 1.00 32.59 100 ILE A C 1
ATOM 796 O O . ILE A 1 100 ? 15.523 4.051 8.635 1.00 32.59 100 ILE A O 1
ATOM 800 N N . SER A 1 101 ? 13.589 4.972 7.980 1.00 29.17 101 SER A N 1
ATOM 801 C CA . SER A 1 101 ? 13.511 5.916 9.092 1.00 29.17 101 SER A CA 1
ATOM 802 C C . SER A 1 101 ? 12.385 5.455 10.010 1.00 29.17 101 SER A C 1
ATOM 804 O O . SER A 1 101 ? 11.226 5.514 9.625 1.00 29.17 101 SER A O 1
ATOM 806 N N . GLY A 1 102 ? 12.749 4.917 11.181 1.00 34.19 102 GLY A N 1
ATOM 807 C CA . GLY A 1 102 ? 11.873 4.581 12.314 1.00 34.19 102 GLY A CA 1
ATOM 808 C C . GLY A 1 102 ? 10.420 4.216 11.979 1.00 34.19 102 GLY A C 1
ATOM 809 O O . GLY A 1 102 ? 9.574 5.093 11.886 1.00 34.19 102 GLY A O 1
ATOM 810 N N . LYS A 1 103 ? 10.124 2.912 11.886 1.00 39.34 103 LYS A N 1
ATOM 811 C CA . LYS A 1 103 ? 8.795 2.305 11.635 1.00 39.34 103 LYS A CA 1
ATOM 812 C C . LYS A 1 103 ? 8.158 2.539 10.262 1.00 39.34 103 LYS A C 1
ATOM 814 O O . LYS A 1 103 ? 7.227 1.806 9.940 1.00 39.34 103 LYS A O 1
ATOM 819 N N . GLU A 1 104 ? 8.669 3.443 9.432 1.00 41.09 104 GLU A N 1
ATOM 820 C CA . GLU A 1 104 ? 8.067 3.734 8.131 1.00 41.09 104 GLU A CA 1
ATOM 821 C C . GLU A 1 104 ? 9.047 3.444 6.995 1.00 41.09 104 GLU A C 1
ATOM 823 O O . GLU A 1 104 ? 10.052 4.124 6.800 1.00 41.09 104 GLU A O 1
ATOM 828 N N . VAL A 1 105 ? 8.756 2.378 6.247 1.00 45.03 105 VAL A N 1
ATOM 829 C CA . VAL A 1 105 ? 9.505 2.020 5.041 1.00 45.03 105 VAL A CA 1
ATOM 830 C C . VAL A 1 105 ? 9.024 2.940 3.923 1.00 45.03 105 VAL A C 1
ATOM 832 O O . VAL A 1 105 ? 7.960 2.708 3.357 1.00 45.03 105 VAL A O 1
ATOM 835 N N . PHE A 1 106 ? 9.751 4.026 3.673 1.00 48.25 106 PHE A N 1
ATOM 836 C CA . PHE A 1 106 ? 9.591 4.822 2.461 1.00 48.25 106 PHE A CA 1
ATOM 837 C C . PHE A 1 106 ? 10.407 4.146 1.373 1.00 48.25 106 PHE A C 1
ATOM 839 O O . PHE A 1 106 ? 11.640 4.221 1.380 1.00 48.25 106 PHE A O 1
ATOM 846 N N . SER A 1 107 ? 9.719 3.453 0.474 1.00 56.69 107 SER A N 1
ATOM 847 C CA . SER A 1 107 ? 10.372 2.766 -0.625 1.00 56.69 107 SER A CA 1
ATOM 848 C C . SER A 1 107 ? 9.892 3.329 -1.948 1.00 56.69 107 SER A C 1
ATOM 850 O O . SER A 1 107 ? 8.749 3.152 -2.366 1.00 56.69 107 SER A O 1
ATOM 852 N N . SER A 1 108 ? 10.816 4.006 -2.613 1.00 57.00 108 SER A N 1
ATOM 853 C CA . SER A 1 108 ? 10.687 4.410 -3.999 1.00 57.00 108 SER A CA 1
ATOM 854 C C . SER A 1 108 ? 11.732 3.654 -4.801 1.00 57.00 108 SER A C 1
ATOM 856 O O . SER A 1 108 ? 12.896 3.536 -4.401 1.00 57.00 108 SER A O 1
ATOM 858 N N . ARG A 1 109 ? 11.308 3.061 -5.916 1.00 63.44 109 ARG A N 1
ATOM 859 C CA . ARG A 1 109 ? 12.180 2.236 -6.743 1.00 63.44 109 ARG A CA 1
ATOM 860 C C . ARG A 1 109 ? 12.332 2.854 -8.112 1.00 63.44 109 ARG A C 1
ATOM 862 O O . ARG A 1 109 ? 11.356 3.025 -8.829 1.00 63.44 109 ARG A O 1
ATOM 869 N N . SER A 1 110 ? 13.574 3.149 -8.470 1.00 60.06 110 SER A N 1
ATOM 870 C CA . SER A 1 110 ? 13.945 3.533 -9.826 1.00 60.06 110 SER A CA 1
ATOM 871 C C . SER A 1 110 ? 14.957 2.529 -10.347 1.00 60.06 110 SER A C 1
ATOM 873 O O . SER A 1 110 ? 15.971 2.256 -9.702 1.00 60.06 110 SER A O 1
ATOM 875 N N . GLU A 1 111 ? 14.667 1.931 -11.496 1.00 63.47 111 GLU A N 1
ATOM 876 C CA . GLU A 1 111 ? 15.575 0.974 -12.110 1.00 63.47 111 GLU A CA 1
ATOM 877 C C . GLU A 1 111 ? 15.678 1.232 -13.608 1.00 63.47 111 GLU A C 1
ATOM 879 O O . GLU A 1 111 ? 14.676 1.399 -14.309 1.00 63.47 111 GLU A O 1
ATOM 884 N N . LYS A 1 112 ? 16.924 1.260 -14.085 1.00 71.00 112 LYS A N 1
ATOM 885 C CA . LYS A 1 112 ? 17.262 1.381 -15.497 1.00 71.00 112 LYS A CA 1
ATOM 886 C C . LYS A 1 112 ? 17.933 0.089 -15.935 1.00 71.00 112 LYS A C 1
ATOM 888 O O . LYS A 1 112 ? 18.895 -0.363 -15.308 1.00 71.00 112 LYS A O 1
ATOM 893 N N . ILE A 1 113 ? 17.406 -0.519 -16.992 1.0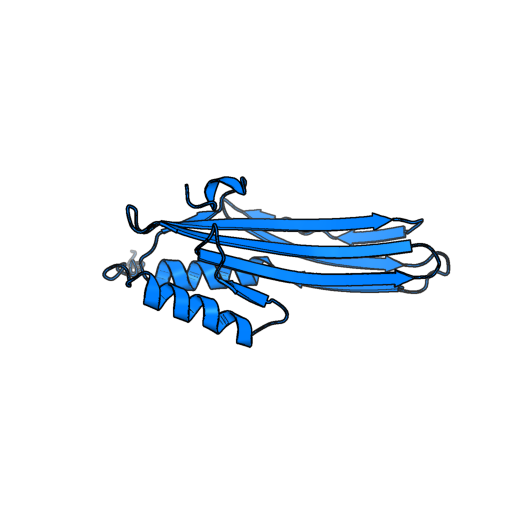0 67.06 113 ILE A N 1
ATOM 894 C CA . ILE A 1 113 ? 17.961 -1.740 -17.576 1.00 67.06 113 ILE A CA 1
ATOM 895 C C . ILE A 1 113 ? 18.453 -1.426 -18.978 1.00 67.06 113 ILE A C 1
ATOM 897 O O . ILE A 1 113 ? 17.726 -0.843 -19.788 1.00 67.06 113 ILE A O 1
ATOM 901 N N . TYR A 1 114 ? 19.676 -1.870 -19.247 1.00 69.38 114 TYR A N 1
ATOM 902 C CA . TYR A 1 114 ? 20.313 -1.790 -20.550 1.00 69.38 114 TYR A CA 1
ATOM 903 C C . TYR A 1 114 ? 20.424 -3.191 -21.152 1.00 69.38 114 TYR A C 1
ATOM 905 O O . TYR A 1 114 ? 20.735 -4.163 -20.452 1.00 69.38 114 TYR A O 1
ATOM 913 N N . GLY A 1 115 ? 20.115 -3.294 -22.442 1.00 64.19 115 GLY A N 1
ATOM 914 C CA . GLY A 1 115 ? 20.331 -4.502 -23.227 1.00 64.19 115 GLY A CA 1
ATOM 915 C C . GLY A 1 115 ? 21.822 -4.721 -23.518 1.00 64.19 115 GLY A C 1
ATOM 916 O O . GLY A 1 115 ? 22.639 -3.834 -23.273 1.00 64.19 115 GLY A O 1
ATOM 917 N N . PRO A 1 116 ? 22.196 -5.891 -24.059 1.00 63.16 116 PRO A N 1
ATOM 918 C CA . PRO A 1 116 ? 23.583 -6.190 -24.424 1.00 63.16 116 PRO A CA 1
ATOM 919 C C . PRO A 1 116 ? 24.149 -5.264 -25.512 1.00 63.16 116 PRO A C 1
ATOM 921 O O . PRO A 1 116 ? 25.361 -5.109 -25.582 1.00 63.16 116 PRO A O 1
ATOM 924 N N . ASP A 1 117 ? 23.289 -4.614 -26.301 1.00 70.06 117 ASP A N 1
ATOM 925 C CA . ASP A 1 117 ? 23.668 -3.605 -27.303 1.00 70.06 117 ASP A CA 1
ATOM 926 C C . ASP A 1 117 ? 23.941 -2.212 -26.685 1.00 70.06 117 ASP A C 1
ATOM 928 O O . ASP A 1 117 ? 24.290 -1.259 -27.370 1.00 70.06 117 ASP A O 1
ATOM 932 N N . GLY A 1 118 ? 23.762 -2.059 -25.366 1.00 66.44 118 GLY A N 1
ATOM 933 C CA . GLY A 1 118 ? 23.868 -0.771 -24.671 1.00 66.44 118 GLY A CA 1
ATOM 934 C C . GLY A 1 118 ? 22.607 0.096 -24.762 1.00 66.44 118 GLY A C 1
ATOM 935 O O . GLY A 1 118 ? 22.518 1.124 -24.090 1.00 66.44 118 GLY A O 1
ATOM 936 N N . GLU A 1 119 ? 21.596 -0.328 -25.524 1.00 70.94 119 GLU A N 1
ATOM 937 C CA . GLU A 1 119 ? 20.311 0.362 -25.605 1.00 70.94 119 GLU A CA 1
ATOM 938 C C . GLU A 1 119 ? 19.495 0.240 -24.312 1.00 70.94 119 GLU A C 1
ATOM 940 O O . GLU A 1 119 ? 19.458 -0.795 -23.637 1.00 70.94 119 GLU A O 1
ATOM 945 N N . LYS A 1 120 ? 18.793 1.320 -23.967 1.00 74.88 120 LYS A N 1
ATOM 946 C CA . LYS A 1 120 ? 17.933 1.390 -22.787 1.00 74.88 120 LYS A CA 1
ATOM 947 C C . LYS A 1 120 ? 16.625 0.641 -23.047 1.00 74.88 120 LYS A C 1
ATOM 949 O O . LYS A 1 120 ? 15.722 1.162 -23.695 1.00 74.88 120 LYS A O 1
ATOM 954 N N . VAL A 1 121 ? 16.498 -0.562 -22.493 1.00 75.56 121 VAL A N 1
ATOM 955 C CA . VAL A 1 121 ? 15.316 -1.421 -22.697 1.00 75.56 121 VAL A CA 1
ATOM 956 C C . VAL A 1 121 ? 14.204 -1.155 -21.677 1.00 75.56 121 VAL A C 1
ATOM 958 O O . VAL A 1 121 ? 13.022 -1.373 -21.962 1.00 75.56 121 VAL A O 1
ATOM 961 N N . LEU A 1 122 ? 14.555 -0.639 -20.493 1.00 71.75 122 LEU A N 1
ATOM 962 C CA . LEU A 1 122 ? 13.590 -0.305 -19.448 1.00 71.75 122 LEU A CA 1
ATOM 963 C C . LEU A 1 122 ? 14.038 0.905 -18.620 1.00 71.75 122 LEU A C 1
ATOM 965 O O . LEU A 1 122 ? 15.174 0.967 -18.156 1.00 71.75 122 LEU A O 1
ATOM 969 N N . ASP A 1 123 ? 13.106 1.828 -18.397 1.00 73.75 123 ASP A N 1
ATOM 970 C CA . ASP A 1 123 ? 13.180 2.886 -17.392 1.00 73.75 123 ASP A CA 1
ATOM 971 C C . ASP A 1 123 ? 11.852 2.898 -16.663 1.00 73.75 123 ASP A C 1
ATOM 973 O O . ASP A 1 123 ? 10.811 3.055 -17.303 1.00 73.75 123 ASP A O 1
ATOM 977 N N . TYR A 1 124 ? 11.875 2.688 -15.356 1.00 70.25 124 TYR A N 1
ATOM 978 C CA . TYR A 1 124 ? 10.686 2.924 -14.559 1.00 70.25 124 TYR A CA 1
ATOM 979 C C . TYR A 1 124 ? 11.069 3.488 -13.201 1.00 70.25 124 TYR A C 1
ATOM 981 O O . TYR A 1 124 ? 12.101 3.142 -12.618 1.00 70.25 124 TYR A O 1
ATOM 989 N N . GLN A 1 125 ? 10.199 4.361 -12.712 1.00 69.75 125 GLN A N 1
ATOM 990 C CA . GLN A 1 125 ? 10.215 4.872 -11.359 1.00 69.75 125 GLN A CA 1
ATOM 991 C C . GLN A 1 125 ? 8.839 4.606 -10.765 1.00 69.75 125 GLN A C 1
ATOM 993 O O . GLN A 1 125 ? 7.826 5.006 -11.333 1.00 69.75 125 GLN A O 1
ATOM 998 N N . PHE A 1 126 ? 8.813 3.912 -9.636 1.00 69.06 126 PHE A N 1
ATOM 999 C CA . PHE A 1 126 ? 7.590 3.591 -8.929 1.00 69.06 126 PHE A CA 1
ATOM 1000 C C . PHE A 1 126 ? 7.722 3.968 -7.464 1.00 69.06 126 PHE A C 1
ATOM 1002 O O . PHE A 1 126 ? 8.612 3.486 -6.759 1.00 69.06 126 PHE A O 1
ATOM 1009 N N . ASP A 1 127 ? 6.833 4.851 -7.028 1.00 70.69 127 ASP A N 1
ATOM 1010 C CA . ASP A 1 127 ? 6.748 5.318 -5.655 1.00 70.69 127 ASP A CA 1
ATOM 1011 C C . ASP A 1 127 ? 5.501 4.712 -5.009 1.00 70.69 127 ASP A C 1
ATOM 1013 O O . ASP A 1 127 ? 4.383 5.176 -5.216 1.00 70.69 127 ASP A O 1
ATOM 1017 N N . TYR A 1 128 ? 5.690 3.611 -4.284 1.00 72.94 128 TYR A N 1
ATOM 1018 C CA . TYR A 1 128 ? 4.610 2.954 -3.542 1.00 72.94 128 TYR A CA 1
ATOM 1019 C C . TYR A 1 128 ? 4.529 3.426 -2.089 1.00 72.94 128 TYR A C 1
ATOM 1021 O O . TYR A 1 128 ? 3.506 3.220 -1.439 1.00 72.94 128 TYR A O 1
ATOM 1029 N N . GLY A 1 129 ? 5.566 4.118 -1.600 1.00 71.12 129 GLY A N 1
ATOM 1030 C CA . GLY A 1 129 ? 5.523 4.830 -0.324 1.00 71.12 129 GLY A CA 1
ATOM 1031 C C . GLY A 1 129 ? 4.385 5.849 -0.286 1.00 71.12 129 GLY A C 1
ATOM 1032 O O . GLY A 1 129 ? 3.574 5.801 0.635 1.00 71.12 129 GLY A O 1
ATOM 1033 N N . SER A 1 130 ? 4.248 6.661 -1.340 1.00 75.19 130 SER A N 1
ATOM 1034 C CA . SER A 1 130 ? 3.178 7.661 -1.460 1.00 75.19 130 SER A CA 1
ATOM 1035 C C . SER A 1 130 ? 1.779 7.041 -1.403 1.00 75.19 130 SER A C 1
ATOM 1037 O O . SER A 1 130 ? 0.867 7.613 -0.810 1.00 75.19 130 SER A O 1
ATOM 1039 N N . LEU A 1 131 ? 1.595 5.850 -1.990 1.00 78.19 131 LEU A N 1
ATOM 1040 C CA . LEU A 1 131 ? 0.316 5.140 -1.936 1.00 78.19 131 LEU A CA 1
ATOM 1041 C C . LEU A 1 131 ? -0.002 4.707 -0.501 1.00 78.19 131 LEU A C 1
ATOM 1043 O O . LEU A 1 131 ? -1.107 4.935 -0.015 1.00 78.19 131 LEU A O 1
ATOM 1047 N N . ARG A 1 132 ? 0.974 4.116 0.198 1.00 82.56 132 ARG A N 1
ATOM 1048 C CA . ARG A 1 132 ? 0.802 3.719 1.599 1.00 82.56 132 ARG A CA 1
ATOM 1049 C C . ARG A 1 132 ? 0.517 4.916 2.500 1.00 82.56 132 ARG A C 1
ATOM 1051 O O . ARG A 1 132 ? -0.323 4.807 3.387 1.00 82.56 132 ARG A O 1
ATOM 1058 N N . GLU A 1 133 ? 1.210 6.030 2.293 1.00 82.50 133 GLU A N 1
ATOM 1059 C CA . GLU A 1 133 ? 0.954 7.269 3.026 1.00 82.50 133 GLU A CA 1
ATOM 1060 C C . GLU A 1 133 ? -0.461 7.780 2.781 1.00 82.50 133 GLU A C 1
ATOM 1062 O O . GLU A 1 133 ? -1.158 8.049 3.752 1.00 82.50 133 GLU A O 1
ATOM 1067 N N . ALA A 1 134 ? -0.933 7.789 1.531 1.00 83.69 134 ALA A N 1
ATOM 1068 C CA . ALA A 1 134 ? -2.308 8.172 1.220 1.00 83.69 134 ALA A CA 1
ATOM 1069 C C . ALA A 1 134 ? -3.332 7.286 1.955 1.00 83.69 134 ALA A C 1
ATOM 1071 O O . ALA A 1 134 ? -4.284 7.796 2.546 1.00 83.69 134 ALA A O 1
ATOM 1072 N N . PHE A 1 135 ? -3.117 5.964 1.989 1.00 85.50 135 PHE A N 1
ATOM 1073 C CA . PHE A 1 135 ? -3.955 5.050 2.774 1.00 85.50 135 PHE A CA 1
ATOM 1074 C C . PHE A 1 135 ? -3.902 5.363 4.270 1.00 85.50 135 PHE A C 1
ATOM 1076 O O . PHE A 1 135 ? -4.944 5.456 4.920 1.00 85.50 135 PHE A O 1
ATOM 1083 N N . LYS A 1 136 ? -2.697 5.529 4.819 1.00 87.19 136 LYS A N 1
ATOM 1084 C CA . LYS A 1 136 ? -2.475 5.835 6.233 1.00 87.19 136 LYS A CA 1
ATOM 1085 C C . LYS A 1 136 ? -3.167 7.137 6.628 1.00 87.19 136 LYS A C 1
ATOM 1087 O O . LYS A 1 136 ? -3.874 7.148 7.628 1.00 87.19 136 LYS A O 1
ATOM 1092 N N . GLU A 1 137 ? -3.022 8.196 5.837 1.00 85.81 137 GLU A N 1
ATOM 1093 C CA . GLU A 1 137 ? -3.645 9.491 6.104 1.00 85.81 137 GLU A CA 1
ATOM 1094 C C . GLU A 1 137 ? -5.170 9.396 6.143 1.00 85.81 137 GLU A C 1
ATOM 1096 O O . GLU A 1 137 ? -5.774 9.949 7.058 1.00 85.81 137 GLU A O 1
ATOM 1101 N N . ILE A 1 138 ? -5.797 8.670 5.209 1.00 86.56 138 ILE A N 1
ATOM 1102 C CA . ILE A 1 138 ? -7.257 8.483 5.198 1.00 86.56 138 ILE A CA 1
ATOM 1103 C C . ILE A 1 138 ? -7.713 7.683 6.424 1.00 86.56 138 ILE A C 1
ATOM 1105 O O . ILE A 1 138 ? -8.663 8.071 7.099 1.00 86.56 138 ILE A O 1
ATOM 1109 N N . ILE A 1 139 ? -7.011 6.595 6.747 1.00 87.38 139 ILE A N 1
ATOM 1110 C CA . ILE A 1 139 ? -7.321 5.722 7.888 1.00 87.38 139 ILE A CA 1
ATOM 1111 C C . ILE A 1 139 ? -7.178 6.483 9.214 1.00 87.38 139 ILE A C 1
ATOM 1113 O O . ILE A 1 139 ? -8.088 6.468 10.043 1.00 87.38 139 ILE A O 1
ATOM 1117 N N . GLU A 1 140 ? -6.066 7.1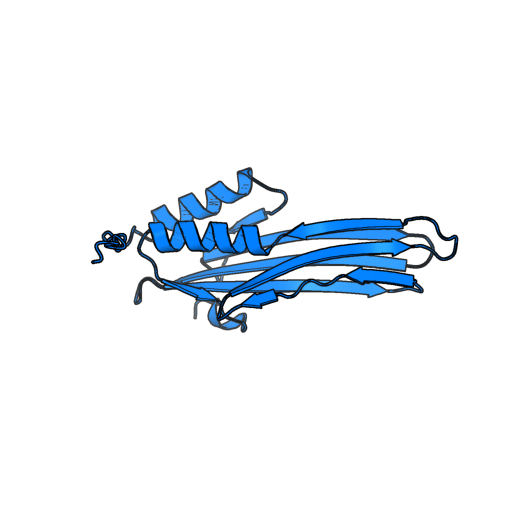93 9.411 1.00 86.69 140 GLU A N 1
ATOM 1118 C CA . GLU A 1 140 ? -5.828 7.975 10.627 1.00 86.69 140 GLU A CA 1
ATOM 1119 C C . GLU A 1 140 ? -6.767 9.188 10.718 1.00 86.69 140 GLU A C 1
ATOM 1121 O O . GLU A 1 140 ? -7.225 9.523 11.813 1.00 86.69 140 GLU A O 1
ATOM 1126 N N . ALA A 1 141 ? -7.106 9.828 9.591 1.00 83.06 141 ALA A N 1
ATOM 1127 C CA . ALA A 1 141 ? -8.099 10.904 9.546 1.00 83.06 141 ALA A CA 1
ATOM 1128 C C . ALA A 1 141 ? -9.512 10.412 9.885 1.00 83.06 141 ALA A C 1
ATOM 1130 O O . ALA A 1 141 ? -10.279 11.151 10.501 1.00 83.06 141 ALA A O 1
ATOM 1131 N N . ALA A 1 142 ? -9.832 9.164 9.544 1.00 83.31 142 ALA A N 1
ATOM 1132 C CA . ALA A 1 142 ? -11.070 8.498 9.926 1.00 83.31 142 ALA A CA 1
ATOM 1133 C C . ALA A 1 142 ? -11.091 8.042 11.398 1.00 83.31 142 ALA A C 1
ATOM 1135 O O . ALA A 1 142 ? -12.098 7.499 11.848 1.00 83.31 142 ALA A O 1
ATOM 1136 N N . GLY A 1 143 ? -10.007 8.245 12.157 1.00 83.75 143 GLY A N 1
ATOM 1137 C CA . GLY A 1 143 ? -9.907 7.867 13.570 1.00 83.75 143 GLY A CA 1
ATOM 1138 C C . GLY A 1 143 ? -9.486 6.414 13.813 1.00 83.75 143 GLY A C 1
ATOM 1139 O O . GLY A 1 143 ? -9.524 5.965 14.957 1.00 83.75 143 GLY A O 1
ATOM 1140 N N . TRP A 1 144 ? -9.059 5.694 12.773 1.00 88.31 144 TRP A N 1
ATOM 1141 C CA . TRP A 1 144 ? -8.593 4.309 12.863 1.00 88.31 144 TRP A CA 1
ATOM 1142 C C . TRP A 1 144 ? -7.072 4.246 13.067 1.00 88.31 144 TRP A C 1
ATOM 1144 O O . TRP A 1 144 ? -6.324 5.126 12.640 1.00 88.31 144 TRP A O 1
ATOM 1154 N N . ASP A 1 145 ? -6.589 3.192 13.721 1.00 87.12 145 ASP A N 1
ATOM 1155 C CA . ASP A 1 145 ? -5.159 2.936 13.893 1.00 87.12 145 ASP A CA 1
ATOM 1156 C C . ASP A 1 145 ? -4.587 2.186 12.685 1.00 87.12 145 ASP A C 1
ATOM 1158 O O . ASP A 1 145 ? -5.033 1.095 12.334 1.00 87.12 145 ASP A O 1
ATOM 1162 N N . PHE A 1 146 ? -3.565 2.755 12.045 1.00 88.19 146 PHE A N 1
ATOM 1163 C CA . PHE A 1 146 ? -2.893 2.133 10.906 1.00 88.19 146 PHE A CA 1
ATOM 1164 C C . PHE A 1 146 ? -1.774 1.193 11.365 1.00 88.19 146 PHE A C 1
ATOM 1166 O O . PHE A 1 146 ? -0.834 1.602 12.054 1.00 88.19 146 PHE A O 1
ATOM 1173 N N . LYS A 1 147 ? -1.824 -0.072 10.935 1.00 86.75 147 LYS A N 1
ATOM 1174 C CA . LYS A 1 147 ? -0.830 -1.085 11.299 1.00 86.75 147 LYS A CA 1
ATOM 1175 C C . LYS A 1 147 ? -0.296 -1.821 10.081 1.00 86.75 147 LYS A C 1
ATOM 1177 O O . LYS A 1 147 ? -0.940 -2.718 9.544 1.00 86.75 147 LYS A O 1
ATOM 1182 N N . LEU A 1 148 ? 0.942 -1.500 9.713 1.00 84.75 148 LEU A N 1
ATOM 1183 C CA . LEU A 1 148 ? 1.681 -2.232 8.691 1.00 84.75 148 LEU A CA 1
ATOM 1184 C C . LEU A 1 148 ? 2.045 -3.635 9.202 1.00 84.75 148 LEU A C 1
ATOM 1186 O O . LEU A 1 148 ? 2.708 -3.786 10.232 1.00 84.75 148 LEU A O 1
ATOM 1190 N N . VAL A 1 149 ? 1.626 -4.668 8.478 1.00 83.69 149 VAL A N 1
ATOM 1191 C CA . VAL A 1 149 ? 1.957 -6.065 8.751 1.00 83.69 149 VAL A CA 1
ATOM 1192 C C . VAL A 1 149 ? 2.776 -6.652 7.613 1.00 83.69 149 VAL A C 1
ATOM 1194 O O . VAL A 1 149 ? 2.541 -6.386 6.443 1.00 83.69 149 VAL A O 1
ATOM 1197 N N . ILE A 1 150 ? 3.743 -7.491 7.976 1.00 77.19 150 ILE A N 1
ATOM 1198 C CA . ILE A 1 150 ? 4.635 -8.166 7.021 1.00 77.19 150 ILE A CA 1
ATOM 1199 C C . ILE A 1 150 ? 4.000 -9.472 6.517 1.00 77.19 150 ILE A C 1
ATOM 1201 O O . ILE A 1 150 ? 4.220 -9.905 5.388 1.00 77.19 150 ILE A O 1
ATOM 1205 N N . LEU A 1 151 ? 3.189 -10.114 7.363 1.00 76.94 151 LEU A N 1
ATOM 1206 C CA . LEU A 1 151 ? 2.559 -11.396 7.070 1.00 76.94 151 LEU A CA 1
ATOM 1207 C C . LEU A 1 151 ? 1.178 -11.187 6.455 1.00 76.94 151 LEU A C 1
ATOM 1209 O O . LEU A 1 151 ? 0.291 -10.632 7.105 1.00 76.94 151 LEU A O 1
ATOM 1213 N N . LYS A 1 152 ? 0.988 -11.733 5.252 1.00 76.50 152 LYS A N 1
ATOM 1214 C CA . LYS A 1 152 ? -0.280 -11.719 4.512 1.00 76.50 152 LYS A CA 1
ATOM 1215 C C . LYS A 1 152 ? -1.451 -12.237 5.354 1.00 76.50 152 LYS A C 1
ATOM 1217 O O . LYS A 1 152 ? -2.503 -11.608 5.385 1.00 76.50 152 LYS A O 1
ATOM 1222 N N . GLY A 1 153 ? -1.234 -13.305 6.124 1.00 78.25 153 GLY A N 1
ATOM 1223 C CA . GLY A 1 153 ? -2.275 -13.915 6.960 1.00 78.25 153 GLY A CA 1
ATOM 1224 C C . GLY A 1 153 ? -2.773 -13.069 8.132 1.00 78.25 153 GLY A C 1
ATOM 1225 O O . GLY A 1 153 ? -3.747 -13.439 8.772 1.00 78.25 153 GLY A O 1
ATOM 1226 N N . LYS A 1 154 ? -2.148 -11.919 8.423 1.00 77.00 154 LYS A N 1
ATOM 1227 C CA . LYS A 1 154 ? -2.708 -10.937 9.370 1.00 77.00 154 LYS A CA 1
ATOM 1228 C C . LYS A 1 154 ? -3.751 -10.013 8.744 1.00 77.00 154 LYS A C 1
ATOM 1230 O O . LYS A 1 154 ? -4.393 -9.267 9.469 1.00 77.00 154 LYS A O 1
ATOM 1235 N N . THR A 1 155 ? -3.889 -10.053 7.422 1.00 74.94 155 THR A N 1
ATOM 1236 C CA . THR A 1 155 ? -4.936 -9.340 6.679 1.00 74.94 155 THR A CA 1
ATOM 1237 C C . THR A 1 155 ? -6.043 -10.265 6.194 1.00 74.94 155 THR A C 1
ATOM 1239 O O . THR A 1 155 ? -6.925 -9.806 5.488 1.00 74.94 155 THR A O 1
ATOM 1242 N N . GLU A 1 156 ? -6.013 -11.548 6.562 1.00 79.44 156 GLU A N 1
ATOM 1243 C CA . GLU A 1 156 ? -7.058 -12.514 6.220 1.00 79.44 156 GLU A CA 1
ATOM 1244 C C . GLU A 1 156 ? -8.096 -12.555 7.346 1.00 79.44 156 GLU A C 1
ATOM 1246 O O . GLU A 1 156 ? -7.754 -12.724 8.521 1.00 79.44 156 GLU A O 1
ATOM 1251 N N . ARG A 1 157 ? -9.364 -12.363 6.983 1.00 71.75 157 ARG A N 1
ATOM 1252 C CA . ARG A 1 157 ? -10.509 -12.472 7.879 1.00 71.75 157 ARG A CA 1
ATOM 1253 C C . ARG A 1 157 ? -10.680 -13.953 8.221 1.00 71.75 157 ARG A C 1
ATOM 1255 O O . ARG A 1 157 ? -10.940 -14.761 7.335 1.00 71.75 157 ARG A O 1
ATOM 1262 N N . LYS A 1 158 ? -10.435 -14.301 9.483 1.00 60.66 158 LYS A N 1
ATOM 1263 C CA . LYS A 1 158 ? -10.653 -15.654 10.012 1.00 60.66 158 LYS A CA 1
ATOM 1264 C C . LYS A 1 158 ? -12.109 -15.890 10.373 1.00 60.66 158 LYS A C 1
ATOM 1266 O O . LYS A 1 158 ? -12.776 -14.900 10.748 1.00 60.66 158 LYS A O 1
#

Foldseek 3Di:
DDDPPPPPPPLPDQAPPVVLLVVLCVCCVVDQWHWDQDPQFRIKIKHFQDFDDDPFKTKTKIKIKTWHQDPVQLAIEIEIDIDIDIDGDWDWDWDWPQDDDDPQGFGKTWTWIADPVRDTRDTGIDGCSVVVVVSCCSSVSSSGHYHYDHDPVVRGHD

pLDDT: mean 72.39, std 15.61, range [29.17, 89.88]

Sequence (158 aa):
MGLFSKSKKDKGPAQPRNELLQQLLSLDEKGPFTIQPGIDTDIVVTNEVVNKSWATGKKKVSYQARILLQDNDHTAYFWEMLQESSSGLQFKVGFEKTRISGKEVFSSRSEKIYGPDGEKVLDYQFDYGSLREAFKEIIEAAGWDFKLVILKGKTERK

Secondary structure (DSSP, 8-state):
-----------PSPPPHHHHHHHHHTTGGGSS-EEEE-SSSSEEEEEEEEEEEETTEEEEEEEEEEEEEEGGGTEEEEEEEEEEEEEE--EEEEEEEEEEETTEEEEEEEEEEE-TTS-EEEEEEEE-HHHHHHHHHHHHHTTPEEEEES-GGGSS--